Protein AF-A0A5M9ZM17-F1 (afdb_monomer_lite)

pLDDT: mean 80.49, std 12.58, range [49.16, 93.88]

Organism: NCBI:txid1630162

Sequence (75 aa):
MWTLTDNITTDVYTFSDKYDLEDKLYELFDLYAYAYDDADGNGHTIKEVIDSLVDKLNRGEYPGVEEAALNITIK

Secondary structure (DSSP, 8-state):
-EEEEETTT--EEEESSHHHHHHHHHHHHHHHTTT---TTSSPPPHHHHHHHHHHHHHHT---HHHHHHTTEEE-

Radius of gyration: 11.99 Å; chains: 1; bounding box: 24×26×33 Å

Structure (mmCIF, N/CA/C/O backbone):
data_AF-A0A5M9ZM17-F1
#
_entry.id   AF-A0A5M9ZM17-F1
#
loop_
_atom_site.group_PDB
_atom_site.id
_atom_site.type_symbol
_atom_site.label_atom_id
_atom_site.label_alt_id
_atom_site.label_comp_id
_atom_site.label_asym_id
_atom_site.label_entity_id
_atom_site.label_seq_id
_atom_site.pdbx_PDB_ins_code
_atom_site.Cartn_x
_atom_site.Cartn_y
_atom_site.Cartn_z
_atom_site.occupancy
_atom_site.B_iso_or_equiv
_atom_site.auth_seq_id
_atom_site.auth_comp_id
_atom_site.auth_asym_id
_atom_site.auth_atom_id
_atom_site.pdbx_PDB_model_num
ATOM 1 N N . MET A 1 1 ? -9.792 2.550 10.654 1.00 84.88 1 MET A N 1
ATOM 2 C CA . MET A 1 1 ? -9.114 1.248 10.530 1.00 84.88 1 MET A CA 1
ATOM 3 C C . MET A 1 1 ? -8.881 1.061 9.055 1.00 84.88 1 MET A C 1
ATOM 5 O O . MET A 1 1 ? -9.850 1.182 8.320 1.00 84.88 1 MET A O 1
ATOM 9 N N . TRP A 1 2 ? -7.629 0.869 8.667 1.00 88.50 2 TRP A N 1
ATOM 10 C CA . TRP A 1 2 ? -7.193 0.743 7.284 1.00 88.50 2 TRP A CA 1
ATOM 11 C C . TRP A 1 2 ? -6.784 -0.698 7.022 1.00 88.50 2 TRP A C 1
ATOM 13 O O . TRP A 1 2 ? -6.153 -1.323 7.873 1.00 88.50 2 TRP A O 1
ATOM 23 N N . THR A 1 3 ? -7.127 -1.222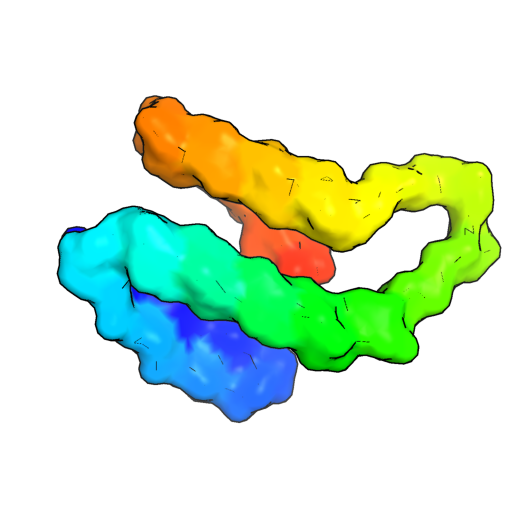 5.859 1.00 92.31 3 THR A N 1
ATOM 24 C CA . THR A 1 3 ? -6.725 -2.553 5.411 1.00 92.31 3 THR A CA 1
ATOM 25 C C . THR A 1 3 ? -5.920 -2.405 4.138 1.00 92.31 3 THR A C 1
ATOM 27 O O . THR A 1 3 ? -6.486 -2.010 3.126 1.00 92.31 3 THR A O 1
ATOM 30 N N . LEU A 1 4 ? -4.632 -2.734 4.178 1.00 91.44 4 LEU A N 1
ATOM 31 C CA . LEU A 1 4 ? -3.777 -2.825 3.000 1.00 91.44 4 LEU A CA 1
ATOM 32 C C . LEU A 1 4 ? -3.703 -4.286 2.566 1.00 91.44 4 LEU A C 1
ATOM 34 O O . LEU A 1 4 ? -3.357 -5.159 3.358 1.00 91.44 4 LEU A O 1
ATOM 38 N N . THR A 1 5 ? -4.026 -4.554 1.309 1.00 93.25 5 THR A N 1
ATOM 39 C CA . THR A 1 5 ? -3.778 -5.839 0.654 1.00 93.25 5 THR A CA 1
ATOM 40 C C . THR A 1 5 ? -2.620 -5.664 -0.306 1.00 93.25 5 THR A C 1
ATOM 42 O O . THR A 1 5 ? -2.682 -4.799 -1.178 1.00 93.25 5 THR A O 1
ATOM 45 N N . ASP A 1 6 ? -1.583 -6.470 -0.138 1.00 90.06 6 ASP A N 1
ATOM 46 C CA . ASP A 1 6 ? -0.500 -6.599 -1.098 1.00 90.06 6 ASP A CA 1
ATOM 47 C C . ASP A 1 6 ? -0.930 -7.599 -2.178 1.00 90.06 6 ASP A C 1
ATOM 49 O O . ASP A 1 6 ? -1.124 -8.780 -1.891 1.00 90.06 6 ASP A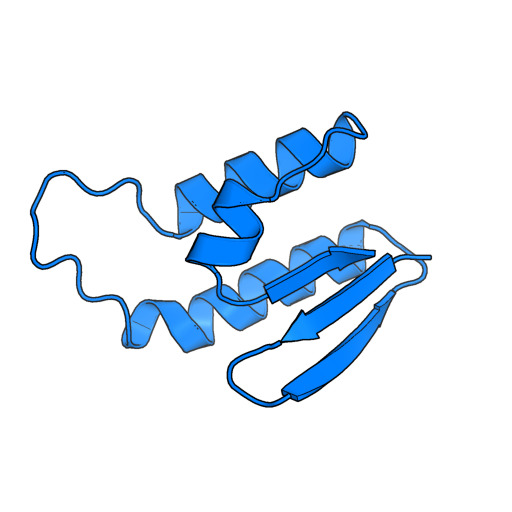 O 1
ATOM 53 N N . ASN A 1 7 ? -1.130 -7.153 -3.419 1.00 87.31 7 ASN A N 1
ATOM 54 C CA . ASN A 1 7 ? -1.613 -8.042 -4.478 1.00 87.31 7 ASN A CA 1
ATOM 55 C C . ASN A 1 7 ? -0.495 -8.895 -5.102 1.00 87.31 7 ASN A C 1
ATOM 57 O O . ASN A 1 7 ? -0.795 -9.787 -5.897 1.00 87.31 7 ASN A O 1
ATOM 61 N N . ILE A 1 8 ? 0.774 -8.653 -4.753 1.00 84.94 8 ILE A N 1
ATOM 62 C CA . ILE A 1 8 ? 1.915 -9.459 -5.197 1.00 84.94 8 ILE A CA 1
ATOM 63 C C . ILE A 1 8 ? 2.073 -10.675 -4.285 1.00 84.94 8 ILE A C 1
ATOM 65 O O . ILE A 1 8 ? 2.160 -11.801 -4.779 1.00 84.94 8 ILE A O 1
ATOM 69 N N . THR A 1 9 ? 2.085 -10.474 -2.964 1.00 87.94 9 THR A N 1
ATOM 70 C CA . THR A 1 9 ? 2.246 -11.576 -1.995 1.00 87.94 9 THR A CA 1
ATOM 71 C C . THR A 1 9 ? 0.926 -12.149 -1.497 1.00 87.94 9 THR A C 1
ATOM 73 O O . THR A 1 9 ? 0.916 -13.239 -0.928 1.00 87.94 9 THR A O 1
ATOM 76 N N . THR A 1 10 ? -0.194 -11.461 -1.740 1.00 89.25 10 THR A N 1
ATOM 77 C CA . THR A 1 10 ? -1.526 -11.732 -1.165 1.00 89.25 10 THR A CA 1
ATOM 78 C C . THR A 1 10 ? -1.614 -11.532 0.350 1.00 89.25 10 THR A C 1
ATOM 80 O O . THR A 1 10 ? -2.598 -11.939 0.973 1.00 89.25 10 THR A O 1
ATOM 83 N N . ASP A 1 11 ? -0.615 -10.877 0.949 1.00 92.12 11 ASP A N 1
ATOM 84 C CA . ASP A 1 11 ? -0.637 -10.527 2.364 1.00 92.12 11 ASP A CA 1
ATOM 85 C C . ASP A 1 11 ? -1.673 -9.436 2.652 1.00 92.12 11 ASP A C 1
ATOM 87 O O . ASP A 1 11 ? -1.918 -8.527 1.854 1.00 92.12 11 ASP A O 1
ATOM 91 N N . VAL A 1 12 ? -2.281 -9.520 3.836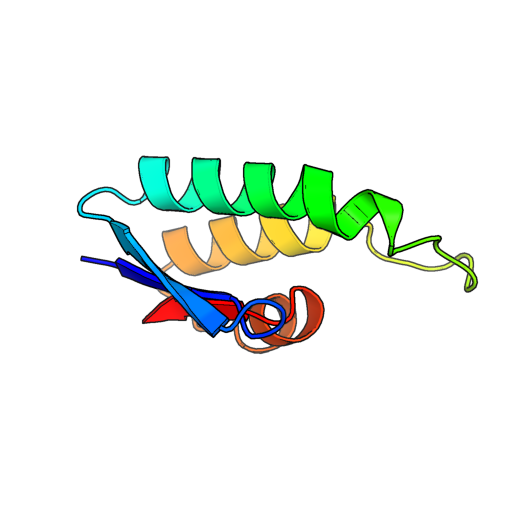 1.00 93.88 12 VAL A N 1
ATOM 92 C CA . VAL A 1 12 ? -3.267 -8.547 4.311 1.00 93.88 12 VAL A CA 1
ATOM 93 C C . VAL A 1 12 ? -2.796 -7.959 5.630 1.00 93.88 12 VAL A C 1
ATOM 95 O O . VAL A 1 12 ? -2.596 -8.676 6.611 1.00 93.88 12 VAL A O 1
ATOM 98 N N . TYR A 1 13 ? -2.677 -6.637 5.661 1.00 93.12 13 TYR A N 1
ATOM 99 C CA . TYR A 1 13 ? -2.263 -5.867 6.822 1.00 93.12 13 TYR A CA 1
ATOM 100 C C . TYR A 1 13 ? -3.399 -4.957 7.279 1.00 93.12 13 TYR A C 1
ATOM 102 O O . TYR A 1 13 ? -4.058 -4.302 6.472 1.00 93.12 13 TYR A O 1
ATOM 110 N N . THR A 1 14 ? -3.628 -4.901 8.587 1.00 93.69 14 THR A N 1
ATOM 111 C CA . THR A 1 14 ? -4.662 -4.053 9.188 1.00 93.69 14 THR A CA 1
ATOM 112 C C . THR A 1 14 ? -4.033 -3.058 10.143 1.00 93.69 14 THR A C 1
ATOM 114 O O . THR A 1 14 ? -3.323 -3.460 11.065 1.00 93.69 14 THR A O 1
ATOM 117 N N . PHE A 1 15 ? -4.362 -1.782 9.971 1.00 92.56 15 PHE A N 1
ATOM 118 C CA . PHE A 1 15 ? -3.801 -0.679 10.738 1.00 92.56 15 PHE A CA 1
ATOM 119 C C . PHE A 1 15 ? -4.899 0.105 11.453 1.00 92.56 15 PHE A C 1
ATOM 121 O O . PHE A 1 15 ? -5.933 0.472 10.880 1.00 92.56 15 PHE A O 1
ATOM 128 N N . SER A 1 16 ? -4.689 0.367 12.740 1.00 90.81 16 SER A N 1
ATOM 129 C CA . SER A 1 16 ? -5.542 1.271 13.514 1.00 90.81 16 SER A CA 1
ATOM 130 C C . SER A 1 16 ? -5.178 2.736 13.290 1.00 90.81 16 SER A C 1
ATOM 132 O O . SER A 1 16 ? -6.078 3.575 13.318 1.00 90.81 16 SER A O 1
ATOM 134 N N . ASP A 1 17 ? -3.898 3.018 13.039 1.00 88.88 17 ASP A N 1
ATOM 135 C CA . ASP A 1 17 ? -3.359 4.349 12.769 1.00 88.88 17 ASP A CA 1
ATOM 136 C C . ASP A 1 17 ? -2.965 4.479 11.289 1.00 88.88 17 ASP A C 1
ATOM 138 O O . ASP A 1 17 ? -2.534 3.517 10.656 1.00 88.88 17 ASP A O 1
ATOM 142 N N . LYS A 1 18 ? -3.125 5.679 10.730 1.00 83.06 18 LYS A N 1
ATOM 143 C CA . LYS A 1 18 ? -2.631 5.999 9.390 1.00 83.06 18 LYS A CA 1
ATOM 144 C C . LYS A 1 18 ? -1.101 6.015 9.340 1.00 83.06 18 LYS A C 1
ATOM 146 O O . LYS A 1 18 ? -0.551 5.691 8.300 1.00 83.06 18 LYS A O 1
ATOM 151 N N . TYR A 1 19 ? -0.422 6.368 10.435 1.00 88.81 19 TYR A N 1
ATOM 152 C CA . TYR A 1 19 ? 1.040 6.435 10.444 1.00 88.81 19 TYR A CA 1
ATOM 153 C C . TYR A 1 19 ? 1.666 5.042 10.294 1.00 88.81 19 TYR A C 1
ATOM 155 O O . TYR A 1 19 ? 2.656 4.899 9.587 1.00 88.81 19 TYR A O 1
ATOM 163 N N . ASP A 1 20 ? 1.037 4.008 10.862 1.00 90.50 20 ASP A N 1
ATOM 164 C CA . ASP A 1 20 ? 1.462 2.615 10.672 1.00 90.50 20 ASP A CA 1
ATOM 165 C C . ASP A 1 20 ? 1.230 2.140 9.222 1.00 90.50 20 ASP A C 1
ATOM 167 O O . ASP A 1 20 ? 2.023 1.373 8.677 1.00 90.50 20 ASP A O 1
ATOM 171 N N . LEU A 1 21 ? 0.149 2.607 8.578 1.00 89.44 21 LEU A N 1
ATOM 172 C CA . LEU A 1 21 ? -0.104 2.359 7.154 1.00 89.44 21 LEU A CA 1
ATOM 173 C C . LEU A 1 21 ? 0.962 3.035 6.282 1.00 89.44 21 LEU A C 1
ATOM 175 O O . LEU A 1 21 ? 1.481 2.404 5.366 1.00 89.44 21 LEU A O 1
ATOM 179 N N . GLU A 1 22 ? 1.277 4.303 6.559 1.00 87.81 22 GLU A N 1
ATOM 180 C CA . GLU A 1 22 ? 2.331 5.051 5.866 1.00 87.81 22 GLU A CA 1
ATOM 181 C C . GLU A 1 22 ? 3.682 4.328 5.992 1.00 87.81 22 GLU A C 1
ATOM 183 O O . GLU A 1 22 ? 4.341 4.103 4.980 1.00 87.81 22 GLU A O 1
ATOM 188 N N . ASP A 1 23 ? 4.056 3.881 7.194 1.00 89.94 23 ASP A N 1
ATOM 189 C CA . ASP A 1 23 ? 5.300 3.133 7.428 1.00 89.94 23 ASP A CA 1
ATOM 190 C C . ASP A 1 23 ? 5.332 1.815 6.636 1.00 89.94 23 ASP A C 1
ATOM 192 O O . ASP A 1 23 ? 6.319 1.508 5.965 1.00 89.94 23 ASP A O 1
ATOM 196 N N . LYS A 1 24 ? 4.211 1.075 6.593 1.00 89.31 24 LYS A N 1
ATOM 197 C CA . LYS A 1 24 ? 4.123 -0.141 5.771 1.00 89.31 24 LYS A CA 1
ATOM 198 C C . LYS A 1 24 ? 4.255 0.151 4.276 1.00 89.31 24 LYS A C 1
ATOM 200 O O . LYS A 1 24 ? 4.890 -0.627 3.568 1.00 89.31 24 LYS A O 1
ATOM 205 N N . LEU A 1 25 ? 3.672 1.242 3.779 1.00 86.81 25 LEU A N 1
ATOM 206 C CA . LEU A 1 25 ? 3.810 1.641 2.374 1.00 86.81 25 LEU A CA 1
ATOM 207 C C . LEU A 1 25 ? 5.276 1.922 2.012 1.00 86.81 25 LEU A C 1
ATOM 209 O O . LEU A 1 25 ? 5.723 1.511 0.942 1.00 86.81 25 LEU A O 1
ATOM 213 N N . TYR A 1 26 ? 6.036 2.552 2.913 1.00 85.00 26 TYR A N 1
ATOM 214 C CA . TYR A 1 26 ? 7.478 2.743 2.740 1.00 85.00 26 TYR A CA 1
ATOM 215 C C . TYR A 1 26 ? 8.281 1.435 2.859 1.00 85.00 26 TYR A C 1
ATOM 217 O O . TYR A 1 26 ? 9.264 1.257 2.147 1.00 85.00 26 TYR A O 1
ATOM 225 N N . GLU A 1 27 ? 7.862 0.481 3.692 1.00 86.44 27 GLU A N 1
ATOM 226 C CA . GLU A 1 27 ? 8.487 -0.851 3.735 1.00 86.44 27 GLU A CA 1
ATOM 227 C C . GLU A 1 27 ? 8.279 -1.613 2.413 1.00 86.44 27 GLU A C 1
ATOM 229 O O . GLU A 1 27 ? 9.215 -2.196 1.862 1.00 86.44 27 GLU A O 1
ATOM 234 N N . LEU A 1 28 ? 7.056 -1.578 1.872 1.00 79.81 28 LEU A N 1
ATOM 235 C CA . LEU A 1 28 ? 6.735 -2.186 0.578 1.00 79.81 28 LEU A CA 1
ATOM 236 C C . LEU A 1 28 ? 7.471 -1.485 -0.572 1.00 79.81 28 LEU A C 1
ATOM 238 O O . LEU A 1 28 ? 7.863 -2.149 -1.529 1.00 79.81 28 LEU A O 1
ATOM 242 N N . PHE A 1 29 ? 7.727 -0.177 -0.465 1.00 75.56 29 PHE A N 1
ATOM 243 C CA . PHE A 1 29 ? 8.618 0.530 -1.386 1.00 75.56 29 PHE A CA 1
ATOM 244 C C . PHE A 1 29 ? 10.009 -0.075 -1.409 1.00 75.56 29 PHE A C 1
ATOM 246 O O . PHE A 1 29 ? 10.468 -0.424 -2.484 1.00 75.56 29 PHE A O 1
ATOM 253 N N . ASP A 1 30 ? 10.673 -0.230 -0.266 1.00 71.62 30 ASP A N 1
ATOM 254 C CA . ASP A 1 30 ? 12.042 -0.759 -0.251 1.00 71.62 30 ASP A CA 1
ATOM 255 C C . ASP A 1 30 ? 12.113 -2.174 -0.853 1.00 71.62 30 ASP A C 1
ATOM 257 O O . ASP A 1 30 ? 13.103 -2.536 -1.494 1.00 71.62 30 ASP A O 1
ATOM 261 N N . LEU A 1 31 ? 11.036 -2.956 -0.718 1.00 73.69 31 LEU A N 1
ATOM 262 C CA . LEU A 1 31 ? 10.920 -4.289 -1.305 1.00 73.69 31 LEU A CA 1
ATOM 263 C C . LEU A 1 31 ? 10.671 -4.258 -2.827 1.00 73.69 31 LEU A C 1
ATOM 265 O O . LEU A 1 31 ? 11.304 -5.012 -3.570 1.00 73.69 31 LEU A O 1
ATOM 269 N N . TYR A 1 32 ? 9.766 -3.393 -3.303 1.00 68.19 32 TYR A N 1
ATOM 270 C CA . TYR A 1 32 ? 9.349 -3.326 -4.712 1.00 68.19 32 TYR A CA 1
ATOM 271 C C . TYR A 1 32 ? 10.173 -2.368 -5.575 1.00 68.19 32 TYR A C 1
ATOM 273 O O . TYR A 1 32 ? 10.263 -2.566 -6.786 1.00 68.19 32 TYR A O 1
ATOM 281 N N . ALA A 1 33 ? 10.846 -1.385 -4.983 1.00 62.91 33 ALA A N 1
ATOM 282 C CA . ALA A 1 33 ? 11.746 -0.462 -5.670 1.00 62.91 33 ALA A CA 1
ATOM 283 C C . ALA A 1 33 ? 12.947 -1.187 -6.285 1.00 62.91 33 ALA A C 1
ATOM 285 O O . ALA A 1 33 ? 13.445 -0.759 -7.320 1.00 62.91 33 ALA A O 1
ATOM 286 N N . TYR A 1 34 ? 13.371 -2.324 -5.719 1.00 54.59 34 TYR A N 1
ATOM 287 C CA . TYR A 1 34 ? 14.397 -3.162 -6.346 1.00 54.59 34 TYR A CA 1
ATOM 288 C C . TYR A 1 34 ? 13.904 -3.836 -7.642 1.00 54.59 34 TYR A C 1
ATOM 290 O O . TYR A 1 34 ? 14.711 -4.193 -8.496 1.00 54.59 34 TYR A O 1
ATOM 298 N N . ALA A 1 35 ? 12.588 -4.021 -7.797 1.00 52.38 35 ALA A N 1
ATOM 299 C CA . ALA A 1 35 ? 11.976 -4.595 -8.997 1.00 52.38 35 ALA A CA 1
ATOM 300 C C . ALA A 1 35 ? 11.574 -3.533 -10.038 1.00 52.38 35 ALA A C 1
ATOM 302 O O . ALA A 1 35 ? 11.377 -3.871 -11.205 1.00 52.38 35 ALA A O 1
ATOM 303 N N . TYR A 1 36 ? 11.461 -2.267 -9.629 1.00 56.12 36 TYR A N 1
ATOM 304 C CA . TYR A 1 36 ? 11.102 -1.142 -10.487 1.00 56.12 36 TYR A CA 1
ATOM 305 C C . TYR A 1 36 ? 12.365 -0.412 -10.952 1.00 56.12 36 TYR A C 1
ATOM 307 O O . TYR A 1 36 ? 12.708 0.664 -10.467 1.00 56.12 36 TYR A O 1
ATOM 315 N N . ASP A 1 37 ? 13.090 -1.034 -11.880 1.00 54.31 37 ASP A N 1
ATOM 316 C CA . ASP A 1 37 ? 14.138 -0.346 -12.633 1.00 54.31 37 ASP A CA 1
ATOM 317 C C . ASP A 1 37 ? 13.446 0.485 -13.725 1.00 54.31 37 ASP A C 1
ATOM 319 O O . ASP A 1 37 ? 12.765 -0.062 -14.597 1.00 54.31 37 ASP A O 1
ATOM 323 N N . ASP A 1 38 ? 13.531 1.812 -13.609 1.00 54.72 38 ASP A N 1
ATOM 324 C CA . ASP A 1 38 ? 12.838 2.787 -14.458 1.00 54.72 38 ASP A CA 1
ATOM 325 C C . ASP A 1 38 ? 13.420 2.759 -15.881 1.00 54.72 38 ASP A C 1
ATOM 327 O O . ASP A 1 38 ? 14.303 3.534 -16.252 1.00 54.72 38 ASP A O 1
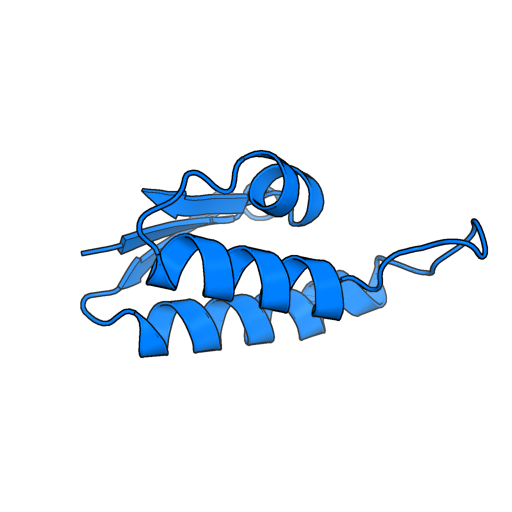ATOM 331 N N . ALA A 1 39 ? 12.949 1.804 -16.683 1.00 49.16 39 ALA A N 1
ATOM 332 C CA . ALA A 1 39 ? 13.414 1.579 -18.046 1.00 49.16 39 ALA A CA 1
ATOM 333 C C . ALA A 1 39 ? 13.015 2.702 -19.027 1.00 49.16 39 ALA A C 1
ATOM 335 O O . ALA A 1 39 ? 13.571 2.765 -20.125 1.00 49.16 39 ALA A O 1
ATOM 336 N N . ASP A 1 40 ? 12.086 3.592 -18.653 1.00 50.72 40 ASP A N 1
ATOM 337 C CA . ASP A 1 40 ? 11.425 4.517 -19.587 1.00 50.72 40 ASP A CA 1
ATOM 338 C C . ASP A 1 40 ? 11.788 6.002 -19.403 1.00 50.72 40 ASP A C 1
ATOM 340 O O . ASP A 1 40 ? 11.329 6.851 -20.173 1.00 50.72 40 ASP A O 1
ATOM 344 N N . GLY A 1 41 ? 12.660 6.344 -18.446 1.00 51.84 41 GLY A N 1
ATOM 345 C CA . GLY A 1 41 ? 13.374 7.632 -18.402 1.00 51.84 41 GLY A CA 1
ATOM 346 C C . GLY A 1 41 ? 12.503 8.894 -18.297 1.00 51.84 41 GLY A C 1
ATOM 347 O O . GLY A 1 41 ? 13.005 10.001 -18.487 1.00 51.84 41 GLY A O 1
ATOM 348 N N . ASN A 1 42 ? 11.213 8.736 -18.002 1.00 55.62 42 ASN A N 1
ATOM 349 C CA . ASN A 1 42 ? 10.237 9.801 -17.756 1.00 55.62 42 ASN A CA 1
ATOM 350 C C . ASN A 1 42 ? 9.365 9.488 -16.522 1.00 55.62 42 ASN A C 1
ATOM 352 O O . ASN A 1 42 ? 8.274 10.041 -16.380 1.00 55.62 42 ASN A O 1
ATOM 356 N N . GLY A 1 43 ? 9.800 8.564 -15.661 1.00 51.81 43 GLY A N 1
ATOM 357 C CA . GLY A 1 43 ? 8.982 8.006 -14.595 1.00 51.81 43 GLY A CA 1
ATOM 358 C C . GLY A 1 43 ? 8.840 8.945 -13.404 1.00 51.81 43 GLY A C 1
ATOM 359 O O . GLY A 1 43 ? 9.830 9.410 -12.842 1.00 51.81 43 GLY A O 1
ATOM 360 N N . HIS A 1 44 ? 7.602 9.166 -12.957 1.00 59.88 44 HIS A N 1
ATOM 361 C CA . HIS A 1 44 ? 7.394 9.441 -11.540 1.00 59.88 44 HIS A CA 1
ATOM 362 C C . HIS A 1 44 ? 8.004 8.271 -10.765 1.00 59.88 44 HIS A C 1
ATOM 364 O O . HIS A 1 44 ? 7.658 7.111 -10.998 1.00 59.88 44 HIS A O 1
ATOM 370 N N . THR A 1 45 ? 8.941 8.570 -9.876 1.00 71.81 45 THR A N 1
ATOM 371 C CA . THR A 1 45 ? 9.532 7.584 -8.978 1.00 71.81 45 THR A CA 1
ATOM 372 C C . THR A 1 45 ? 8.420 6.926 -8.157 1.00 71.81 45 THR A C 1
ATOM 374 O O . THR A 1 45 ? 7.435 7.579 -7.809 1.00 71.81 45 THR A O 1
ATOM 377 N N . ILE A 1 46 ? 8.563 5.650 -7.776 1.00 73.50 46 ILE A N 1
ATOM 378 C CA . ILE A 1 46 ? 7.591 5.021 -6.857 1.00 73.50 46 ILE A CA 1
ATOM 379 C C . ILE A 1 46 ? 7.441 5.857 -5.573 1.00 73.50 46 ILE A C 1
ATOM 381 O O . ILE A 1 46 ? 6.352 5.944 -5.010 1.00 73.50 46 ILE A O 1
ATOM 385 N N . LYS A 1 47 ? 8.503 6.552 -5.145 1.00 77.75 47 LYS A N 1
ATOM 386 C CA . LYS A 1 47 ? 8.422 7.493 -4.029 1.00 77.75 47 LYS A CA 1
ATOM 387 C C . LYS A 1 47 ? 7.371 8.589 -4.267 1.00 77.75 47 LYS A C 1
ATOM 389 O O . LYS A 1 47 ? 6.587 8.865 -3.368 1.00 77.75 47 LYS A O 1
ATOM 394 N N . GLU A 1 48 ? 7.319 9.191 -5.453 1.00 80.62 48 GLU A N 1
ATOM 395 C CA . GLU A 1 48 ? 6.292 10.188 -5.798 1.00 80.62 48 GLU A CA 1
ATOM 396 C C . GLU A 1 48 ? 4.882 9.586 -5.824 1.00 80.62 48 GLU A C 1
ATOM 398 O O . GLU A 1 48 ? 3.927 10.248 -5.417 1.00 80.62 48 GLU A O 1
ATOM 403 N N . VAL A 1 49 ? 4.748 8.326 -6.248 1.00 80.81 49 VAL A N 1
ATOM 404 C CA . VAL A 1 49 ? 3.475 7.590 -6.199 1.00 80.81 49 VAL A CA 1
ATOM 405 C C . VAL A 1 49 ? 3.013 7.410 -4.750 1.00 80.81 49 VAL A C 1
ATOM 407 O O . VAL A 1 49 ? 1.846 7.648 -4.450 1.00 80.81 49 VAL A O 1
ATOM 410 N N . ILE A 1 50 ? 3.918 7.056 -3.834 1.00 81.94 50 ILE A N 1
ATOM 411 C CA . ILE A 1 50 ? 3.608 6.904 -2.404 1.00 81.94 50 ILE A CA 1
ATOM 412 C C . ILE A 1 50 ? 3.315 8.249 -1.755 1.00 81.94 50 ILE A C 1
ATOM 414 O O . ILE A 1 50 ? 2.319 8.365 -1.050 1.00 81.94 50 ILE A O 1
ATOM 418 N N . ASP A 1 51 ? 4.121 9.278 -2.015 1.00 84.50 51 ASP A N 1
ATOM 419 C 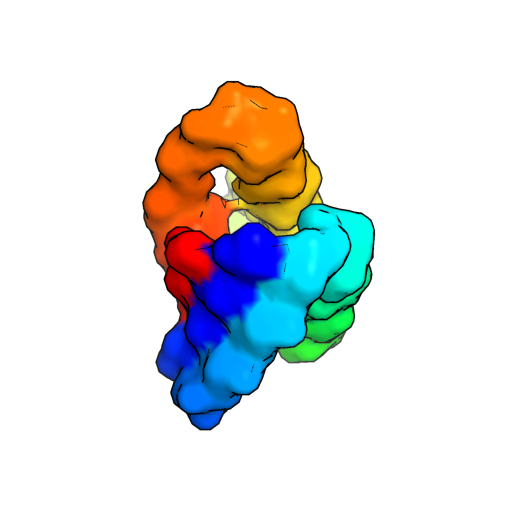CA . ASP A 1 51 ? 3.867 10.622 -1.492 1.00 84.50 51 ASP A CA 1
ATOM 420 C C . ASP A 1 51 ? 2.477 11.114 -1.943 1.00 84.50 51 ASP A C 1
ATOM 422 O O . ASP A 1 51 ? 1.719 11.667 -1.143 1.00 84.50 51 ASP A O 1
ATOM 426 N N . SER A 1 52 ? 2.104 10.859 -3.205 1.00 87.06 52 SER A N 1
ATOM 427 C CA . SER A 1 52 ? 0.778 11.195 -3.733 1.00 87.06 52 SER A CA 1
ATOM 428 C C . SER A 1 52 ? -0.338 10.362 -3.098 1.00 87.06 52 SER A C 1
ATOM 430 O O . SER A 1 52 ? -1.366 10.920 -2.711 1.00 87.06 52 SER A O 1
ATOM 432 N N . LEU A 1 53 ? -0.134 9.052 -2.937 1.00 87.56 53 LEU A N 1
ATOM 433 C CA . LEU A 1 53 ? -1.054 8.151 -2.242 1.00 87.56 53 LEU A CA 1
ATOM 434 C C . LEU A 1 53 ? -1.318 8.638 -0.817 1.00 87.56 53 LEU A C 1
ATOM 436 O O . LEU A 1 53 ? -2.469 8.768 -0.405 1.00 87.56 53 LEU A O 1
ATOM 440 N N . VAL A 1 54 ? -0.257 8.952 -0.081 1.00 85.75 54 VAL A N 1
ATOM 441 C CA . VAL A 1 54 ? -0.324 9.431 1.297 1.00 85.75 54 VAL A CA 1
ATOM 442 C C . VAL A 1 54 ? -1.025 10.789 1.376 1.00 85.75 54 VAL A C 1
ATOM 444 O O . VAL A 1 54 ? -1.876 10.977 2.246 1.00 85.75 54 VAL A O 1
ATOM 447 N N . ASP A 1 55 ? -0.753 11.731 0.465 1.00 89.19 55 ASP A N 1
ATOM 448 C CA . ASP A 1 55 ? -1.479 13.012 0.414 1.00 89.19 55 ASP A CA 1
ATOM 449 C C . ASP A 1 55 ? -2.979 12.800 0.141 1.00 89.19 55 ASP A C 1
ATOM 451 O O . ASP A 1 55 ? -3.824 13.375 0.832 1.00 89.19 55 ASP A O 1
ATOM 455 N N . LYS A 1 56 ? -3.336 11.907 -0.792 1.00 87.75 56 LYS A N 1
ATOM 456 C CA . LYS A 1 56 ? -4.738 11.555 -1.077 1.00 87.75 56 LYS A CA 1
ATOM 457 C C . LYS A 1 56 ? -5.429 10.914 0.120 1.00 87.75 56 LYS A C 1
ATOM 459 O O . LYS A 1 56 ? -6.522 11.344 0.485 1.00 87.75 56 LYS A O 1
ATOM 464 N N . LEU A 1 57 ? -4.787 9.952 0.783 1.00 86.56 57 LEU A N 1
ATOM 465 C CA . LEU A 1 57 ? -5.313 9.329 2.001 1.00 86.56 57 LEU A CA 1
ATOM 466 C C . LEU A 1 57 ? -5.529 10.371 3.108 1.00 86.56 57 LEU A C 1
ATOM 468 O O . LEU A 1 57 ? -6.569 10.368 3.767 1.00 86.56 57 LEU A O 1
ATOM 472 N N . ASN A 1 58 ? -4.601 11.320 3.262 1.00 85.69 58 ASN A N 1
ATOM 473 C CA . ASN A 1 58 ? -4.720 12.425 4.216 1.00 85.69 58 ASN A CA 1
ATOM 474 C C . ASN A 1 58 ? -5.873 13.390 3.891 1.00 85.69 58 ASN A C 1
ATOM 476 O O . ASN A 1 58 ? -6.443 13.994 4.802 1.00 85.69 58 ASN A O 1
ATOM 480 N N . ARG A 1 59 ? -6.247 13.509 2.615 1.00 89.44 59 ARG A N 1
ATOM 481 C CA . ARG A 1 59 ? -7.402 14.292 2.149 1.00 89.44 59 ARG A CA 1
ATOM 482 C C . ARG A 1 59 ? -8.713 13.502 2.139 1.00 89.44 59 ARG A C 1
ATOM 484 O O . ARG A 1 59 ? -9.766 14.094 1.912 1.00 89.44 59 ARG A O 1
ATOM 491 N N . GLY A 1 60 ? -8.670 12.193 2.402 1.00 84.56 60 GLY A N 1
ATOM 492 C CA . GLY A 1 60 ? -9.821 11.297 2.262 1.00 84.56 60 GLY A CA 1
ATOM 493 C C . GLY A 1 60 ? -10.236 11.068 0.803 1.00 84.56 60 GLY A C 1
ATOM 494 O O . GLY A 1 60 ? -11.403 10.790 0.532 1.00 84.56 60 GLY A O 1
ATOM 495 N N . GLU A 1 61 ? -9.302 11.230 -0.134 1.00 87.75 61 GLU A N 1
ATOM 496 C CA . GLU A 1 61 ? -9.496 11.011 -1.568 1.00 87.75 61 GLU A CA 1
ATOM 497 C C . GLU A 1 61 ? -9.216 9.554 -1.964 1.00 87.75 61 GLU A C 1
ATOM 499 O O . GLU A 1 61 ? -8.523 8.820 -1.262 1.00 87.75 61 GLU A O 1
ATOM 504 N N . TYR A 1 62 ? -9.755 9.134 -3.114 1.00 82.25 62 TYR A N 1
ATOM 505 C CA . TYR A 1 62 ? -9.576 7.779 -3.636 1.00 82.25 62 TYR A CA 1
ATOM 506 C C . TYR A 1 62 ? -8.270 7.659 -4.446 1.00 82.25 62 TYR A C 1
ATOM 508 O O . TYR A 1 62 ? -8.133 8.349 -5.462 1.00 82.25 62 TYR A O 1
ATOM 516 N N . PRO A 1 63 ? -7.330 6.778 -4.065 1.00 83.62 63 PRO A N 1
ATOM 517 C CA . PRO A 1 63 ? -6.000 6.739 -4.667 1.00 83.62 63 PRO A CA 1
ATOM 518 C C . PRO A 1 63 ? -5.806 5.643 -5.729 1.00 83.62 63 PRO A C 1
ATOM 520 O O . PRO A 1 63 ? -4.693 5.181 -5.955 1.00 83.62 63 PRO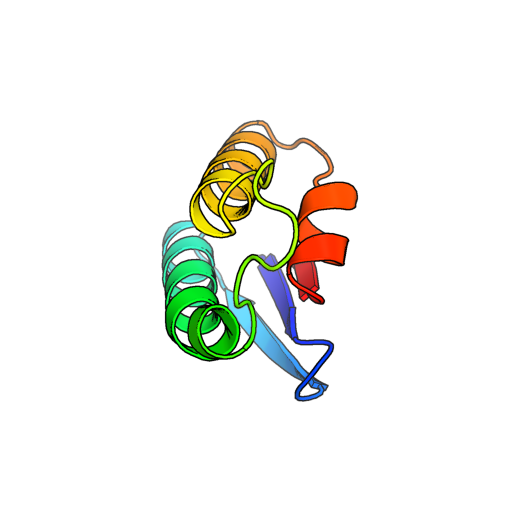 A O 1
ATOM 523 N N . GLY A 1 64 ? -6.873 5.204 -6.402 1.00 82.19 64 GLY A N 1
ATOM 524 C CA . GLY A 1 64 ? -6.850 3.995 -7.240 1.00 82.19 64 GLY A CA 1
ATOM 525 C C . GLY A 1 64 ? -5.750 3.899 -8.313 1.00 82.19 64 GLY A C 1
ATOM 526 O O . GLY A 1 64 ? -5.409 2.792 -8.718 1.00 82.19 64 GLY A O 1
ATOM 527 N N . VAL A 1 65 ? -5.173 5.015 -8.777 1.00 80.75 65 VAL A N 1
ATOM 528 C CA . VAL A 1 65 ? -4.030 4.989 -9.713 1.00 80.75 65 VAL A CA 1
ATOM 529 C C . VAL A 1 65 ? -2.734 4.623 -8.987 1.00 80.75 65 VAL A C 1
ATOM 531 O O . VAL A 1 65 ? -1.973 3.792 -9.475 1.00 80.75 65 VAL A O 1
ATOM 534 N N . GLU A 1 66 ? -2.495 5.206 -7.814 1.00 84.50 66 GLU A N 1
ATOM 535 C CA . GLU A 1 66 ? -1.321 4.926 -6.992 1.00 84.50 66 GLU A CA 1
ATOM 536 C C . GLU A 1 66 ? -1.372 3.518 -6.386 1.00 84.50 66 GLU A C 1
ATOM 538 O O . GLU A 1 66 ? -0.361 2.820 -6.355 1.00 84.50 66 GLU A O 1
ATOM 543 N N . GLU A 1 67 ? -2.561 3.062 -5.983 1.00 84.38 67 GLU A N 1
ATOM 544 C CA . GLU A 1 67 ? -2.788 1.679 -5.543 1.00 84.38 67 GLU A CA 1
ATOM 545 C C . GLU A 1 67 ? -2.440 0.673 -6.643 1.00 84.38 67 GLU A C 1
ATOM 547 O O . GLU A 1 67 ? -1.750 -0.314 -6.390 1.00 84.38 67 GLU A O 1
ATOM 552 N N . ALA A 1 68 ? -2.876 0.939 -7.879 1.00 81.69 68 ALA A N 1
ATOM 553 C CA . ALA A 1 68 ? -2.585 0.081 -9.020 1.00 81.69 68 ALA A CA 1
ATOM 554 C C . ALA A 1 68 ? -1.089 0.064 -9.361 1.00 81.69 68 ALA A C 1
ATOM 556 O O . ALA A 1 68 ? -0.544 -1.001 -9.647 1.00 81.69 68 ALA A O 1
ATOM 557 N N . ALA A 1 69 ? -0.421 1.219 -9.298 1.00 80.50 69 ALA A N 1
ATOM 558 C CA . ALA A 1 69 ? 1.015 1.328 -9.547 1.00 80.50 69 ALA A CA 1
ATOM 559 C C . ALA A 1 69 ? 1.850 0.556 -8.511 1.00 80.50 69 ALA A C 1
ATOM 561 O O . ALA A 1 69 ? 2.839 -0.079 -8.865 1.00 80.50 69 ALA A O 1
ATOM 562 N N . LEU A 1 70 ? 1.420 0.567 -7.247 1.00 79.88 70 LEU A N 1
ATOM 563 C CA . LEU A 1 70 ? 2.044 -0.183 -6.153 1.00 79.88 70 LEU A CA 1
ATOM 564 C C . LEU A 1 70 ? 1.570 -1.638 -6.064 1.00 79.88 70 LEU A C 1
ATOM 566 O O . LEU A 1 70 ? 2.073 -2.395 -5.241 1.00 79.88 70 LEU A O 1
ATOM 570 N N . ASN A 1 71 ? 0.607 -2.034 -6.900 1.00 84.75 71 ASN A N 1
ATOM 571 C CA . ASN A 1 71 ? -0.032 -3.343 -6.861 1.00 84.75 71 ASN A CA 1
ATOM 572 C C . ASN A 1 71 ? -0.588 -3.679 -5.462 1.00 84.75 71 ASN A C 1
ATOM 574 O O . ASN A 1 71 ? -0.463 -4.795 -4.963 1.00 84.75 71 ASN A O 1
ATOM 578 N N . ILE A 1 72 ? -1.233 -2.698 -4.830 1.00 87.31 72 ILE A N 1
ATOM 579 C CA . ILE A 1 72 ? -1.877 -2.823 -3.520 1.00 87.31 72 ILE A CA 1
ATOM 580 C C . ILE A 1 72 ? -3.354 -2.433 -3.596 1.00 87.31 72 ILE A C 1
ATOM 582 O O . ILE A 1 72 ? -3.863 -1.966 -4.614 1.00 87.31 72 ILE A O 1
ATOM 586 N N . THR A 1 73 ? -4.080 -2.629 -2.505 1.00 91.19 73 THR A N 1
ATOM 587 C CA . THR A 1 73 ? -5.437 -2.101 -2.331 1.00 91.19 73 THR A CA 1
ATOM 588 C C . THR A 1 73 ? -5.636 -1.689 -0.884 1.00 91.19 73 THR A C 1
ATOM 590 O O . THR A 1 73 ? -5.331 -2.470 0.014 1.00 91.19 73 THR A O 1
ATOM 593 N N . ILE A 1 74 ? -6.174 -0.494 -0.654 1.00 88.19 74 ILE A N 1
ATOM 594 C CA . ILE A 1 74 ? -6.400 0.092 0.665 1.00 88.19 74 ILE A CA 1
ATOM 595 C C . ILE A 1 74 ? -7.908 0.293 0.880 1.00 88.19 74 ILE A C 1
ATOM 597 O O . ILE A 1 74 ? -8.621 0.793 0.010 1.00 88.19 74 ILE A O 1
ATOM 601 N N . LYS A 1 75 ? -8.421 -0.138 2.037 1.00 88.31 75 LYS A N 1
ATOM 602 C CA . LYS A 1 75 ? -9.841 -0.027 2.423 1.00 88.31 75 LYS A CA 1
ATOM 603 C C . LYS A 1 75 ? -10.032 0.475 3.843 1.00 88.31 75 LYS A C 1
ATOM 605 O O . LYS A 1 75 ? -9.189 0.128 4.699 1.00 88.31 75 LYS A O 1
#

Foldseek 3Di:
DKWKAQQVVRDIDDDPDVVVVLVVLVVLCVVCVVVCPPPPVPDDRLVNLSVVVSVCVVVVHDSVVSCVVSNMDMD